Protein AF-A0A6S7HZU0-F1 (afdb_monomer_lite)

pLDDT: mean 78.13, std 19.45, range [35.44, 96.5]

Organism: Paramuricea clavata (NCBI:txid317549)

Radius of gyration: 16.87 Å; chains: 1; bounding box: 48×31×44 Å

Structure (mmCIF, N/CA/C/O backbone):
data_AF-A0A6S7HZU0-F1
#
_entry.id   AF-A0A6S7HZU0-F1
#
loop_
_atom_site.group_PDB
_atom_site.id
_atom_site.type_symbol
_atom_site.label_atom_id
_atom_site.label_alt_id
_atom_site.label_comp_id
_atom_site.label_asym_id
_atom_site.label_entity_id
_atom_site.label_seq_id
_atom_site.pdbx_PDB_ins_code
_atom_site.Cartn_x
_atom_site.Cartn_y
_atom_site.Cartn_z
_atom_site.occupancy
_atom_site.B_iso_or_equiv
_atom_site.auth_seq_id
_atom_site.auth_comp_id
_atom_site.auth_asym_id
_atom_site.auth_atom_id
_atom_site.pdbx_PDB_model_num
ATOM 1 N N . MET A 1 1 ? -4.035 -9.750 -23.714 1.00 60.56 1 MET A N 1
ATOM 2 C CA . MET A 1 1 ? -3.265 -8.797 -22.881 1.00 60.56 1 MET A CA 1
ATOM 3 C C . MET A 1 1 ? -4.218 -8.240 -21.839 1.00 60.56 1 MET A C 1
ATOM 5 O O . MET A 1 1 ? -5.325 -7.868 -22.219 1.00 60.56 1 MET A O 1
ATOM 9 N N . LEU A 1 2 ? -3.853 -8.262 -20.558 1.00 75.06 2 LEU A N 1
ATOM 10 C CA . LEU A 1 2 ? -4.747 -7.817 -19.487 1.00 75.06 2 LEU A CA 1
ATOM 11 C C . LEU A 1 2 ? -4.994 -6.307 -19.611 1.00 75.06 2 LEU A C 1
ATOM 13 O O . LEU A 1 2 ? -4.070 -5.540 -19.875 1.00 75.06 2 LEU A O 1
ATOM 17 N N . THR A 1 3 ? -6.252 -5.892 -19.482 1.00 87.38 3 THR A N 1
ATOM 18 C CA . THR A 1 3 ? -6.651 -4.481 -19.534 1.00 87.38 3 THR A CA 1
ATOM 19 C C . THR A 1 3 ? -7.395 -4.166 -18.251 1.00 87.38 3 THR A C 1
ATOM 21 O O . THR A 1 3 ? -8.508 -4.640 -18.055 1.00 87.38 3 THR A O 1
ATOM 24 N N . PHE A 1 4 ? -6.756 -3.399 -17.376 1.00 90.31 4 PHE A N 1
ATOM 25 C CA . PHE A 1 4 ? -7.316 -2.953 -16.106 1.00 90.31 4 PHE A CA 1
ATOM 26 C C . PHE A 1 4 ? -6.772 -1.557 -15.771 1.00 90.31 4 PHE A C 1
ATOM 28 O O . PHE A 1 4 ? -5.689 -1.196 -16.258 1.00 90.31 4 PHE A O 1
ATOM 35 N N . PRO A 1 5 ? -7.525 -0.749 -15.006 1.00 92.19 5 PRO A N 1
ATOM 36 C CA . PRO A 1 5 ? -7.076 0.568 -14.580 1.00 92.19 5 PRO A CA 1
ATOM 37 C C . PRO A 1 5 ? -5.916 0.462 -13.585 1.00 92.19 5 PRO A C 1
ATOM 39 O O . PRO A 1 5 ? -5.814 -0.493 -12.823 1.00 92.19 5 PRO A O 1
ATOM 42 N N . GLY A 1 6 ? -5.056 1.473 -13.588 1.00 92.56 6 GLY A N 1
ATOM 43 C CA . GLY A 1 6 ? -3.974 1.624 -12.623 1.00 92.56 6 GLY A CA 1
ATOM 44 C C . GLY A 1 6 ? -3.854 3.078 -12.187 1.00 92.56 6 GLY A C 1
ATOM 45 O O . GLY A 1 6 ? -4.553 3.962 -12.692 1.00 92.56 6 GLY A O 1
ATOM 46 N N . ILE A 1 7 ? -2.956 3.334 -11.251 1.00 93.25 7 ILE A N 1
ATOM 47 C CA . ILE A 1 7 ? -2.641 4.671 -10.765 1.00 93.25 7 ILE A CA 1
ATOM 48 C C . ILE A 1 7 ? -1.631 5.297 -11.728 1.00 93.25 7 ILE A C 1
ATOM 50 O O . ILE A 1 7 ? -0.672 4.660 -12.145 1.00 93.25 7 ILE A O 1
ATOM 54 N N . HIS A 1 8 ? -1.847 6.557 -12.097 1.00 94.44 8 HIS A N 1
ATOM 55 C CA . HIS A 1 8 ? -0.894 7.296 -12.920 1.00 94.44 8 HIS A CA 1
ATOM 56 C C . HIS A 1 8 ? 0.289 7.790 -12.070 1.00 94.44 8 HIS A C 1
ATOM 58 O O . HIS A 1 8 ? 0.098 8.235 -10.937 1.00 94.44 8 HIS A O 1
ATOM 64 N N . GLU A 1 9 ? 1.495 7.829 -12.635 1.00 93.38 9 GLU A N 1
ATOM 65 C CA . GLU A 1 9 ? 2.734 8.274 -11.968 1.00 93.38 9 GLU A CA 1
ATOM 66 C C . GLU A 1 9 ? 2.616 9.652 -11.281 1.00 93.38 9 GLU A C 1
ATOM 68 O O . GLU A 1 9 ? 3.067 9.850 -10.147 1.00 93.38 9 GLU A O 1
ATOM 73 N N . ASN A 1 10 ? 1.921 10.595 -11.924 1.00 95.56 10 ASN A N 1
ATOM 74 C CA . ASN A 1 10 ? 1.621 11.918 -11.363 1.00 95.56 10 ASN A CA 1
ATOM 75 C C . ASN A 1 10 ? 0.768 11.840 -10.087 1.00 95.56 10 ASN A C 1
ATOM 77 O O . ASN A 1 10 ? 1.015 12.579 -9.132 1.00 95.56 10 ASN A O 1
ATOM 81 N N . ALA A 1 11 ? -0.215 10.936 -10.044 1.00 94.62 11 ALA A N 1
ATOM 82 C CA . ALA A 1 11 ? -1.060 10.739 -8.870 1.00 94.62 11 ALA A CA 1
ATOM 83 C C . ALA A 1 11 ? -0.264 10.099 -7.725 1.00 94.62 11 ALA A C 1
ATOM 85 O O . ALA A 1 11 ? -0.346 10.567 -6.588 1.00 94.62 11 ALA A O 1
ATOM 86 N N . SER A 1 12 ? 0.577 9.103 -8.026 1.00 93.31 12 SER A N 1
ATOM 87 C CA . SER A 1 12 ? 1.496 8.499 -7.053 1.00 93.31 12 SER A CA 1
ATOM 88 C C . SER A 1 12 ? 2.423 9.552 -6.437 1.00 93.31 12 SER A C 1
ATOM 90 O O . SER A 1 12 ? 2.509 9.675 -5.215 1.00 93.31 12 SER A O 1
ATOM 92 N N . THR A 1 13 ? 3.043 10.387 -7.273 1.00 94.56 13 THR A N 1
ATOM 93 C CA . THR A 1 13 ? 3.927 11.478 -6.833 1.00 94.56 13 THR A CA 1
ATOM 94 C C . THR A 1 13 ? 3.190 12.491 -5.954 1.00 94.56 13 THR A C 1
ATOM 96 O O . THR A 1 13 ? 3.701 12.927 -4.918 1.00 94.56 13 THR A O 1
ATOM 99 N N . TRP A 1 14 ? 1.961 12.853 -6.325 1.00 96.50 14 TRP A N 1
ATOM 100 C CA . TRP A 1 14 ? 1.142 13.767 -5.536 1.00 96.50 14 TRP A CA 1
ATOM 101 C C . TRP A 1 14 ? 0.774 13.182 -4.165 1.00 96.50 14 TRP A C 1
ATOM 103 O O . TRP A 1 14 ? 0.920 13.874 -3.155 1.00 96.50 14 TRP A O 1
ATOM 113 N N . LEU A 1 15 ? 0.360 11.911 -4.103 1.00 94.69 15 LEU A N 1
ATOM 114 C CA . LEU A 1 15 ? 0.008 11.224 -2.853 1.00 94.69 15 LEU A CA 1
ATOM 115 C C . LEU A 1 15 ? 1.189 11.185 -1.877 1.00 94.69 15 LEU A C 1
ATOM 117 O O . LEU A 1 15 ? 1.032 11.492 -0.692 1.00 94.69 15 LEU A O 1
ATOM 121 N N . ILE A 1 16 ? 2.384 10.885 -2.381 1.00 93.69 16 ILE A N 1
ATOM 122 C CA . ILE A 1 16 ? 3.619 10.891 -1.591 1.00 93.69 16 ILE A CA 1
ATOM 123 C C . ILE A 1 16 ? 3.866 12.282 -1.003 1.00 93.69 16 ILE A C 1
ATOM 125 O O . ILE A 1 16 ? 3.999 12.438 0.213 1.00 93.69 16 ILE A O 1
ATOM 129 N N . ASN A 1 17 ? 3.879 13.303 -1.858 1.00 93.94 17 ASN A N 1
ATOM 130 C CA . ASN A 1 17 ? 4.312 14.644 -1.474 1.00 93.94 17 ASN A CA 1
ATOM 131 C C . ASN A 1 17 ? 3.281 15.391 -0.618 1.00 93.94 17 ASN A C 1
ATOM 133 O O . ASN A 1 17 ? 3.652 16.171 0.259 1.00 93.94 17 ASN A O 1
ATOM 137 N N . LYS A 1 18 ? 1.982 15.185 -0.869 1.00 95.88 18 LYS A N 1
ATOM 138 C CA . LYS A 1 18 ? 0.894 15.958 -0.244 1.00 95.88 18 LYS A CA 1
ATOM 139 C C . LYS A 1 18 ? 0.152 15.217 0.860 1.00 95.88 18 LYS A C 1
ATOM 141 O O . LYS A 1 18 ? -0.517 15.872 1.660 1.00 95.88 18 LYS A O 1
ATOM 146 N N . ARG A 1 19 ? 0.210 13.883 0.894 1.00 93.12 19 ARG A N 1
ATOM 147 C CA . ARG A 1 19 ? -0.532 13.063 1.867 1.00 93.12 19 ARG A CA 1
ATOM 148 C C . ARG A 1 19 ? 0.361 12.180 2.734 1.00 93.12 19 ARG A C 1
ATOM 150 O O . ARG A 1 19 ? -0.115 11.731 3.769 1.00 93.12 19 ARG A O 1
ATOM 157 N N . LYS A 1 20 ? 1.641 11.988 2.378 1.00 91.81 20 LYS A N 1
ATOM 158 C CA . LYS A 1 20 ? 2.623 11.211 3.164 1.00 91.81 20 LYS A CA 1
ATOM 159 C C . LYS A 1 20 ? 2.103 9.817 3.551 1.00 91.81 20 LYS A C 1
ATOM 161 O O . LYS A 1 20 ? 2.262 9.370 4.687 1.00 91.81 20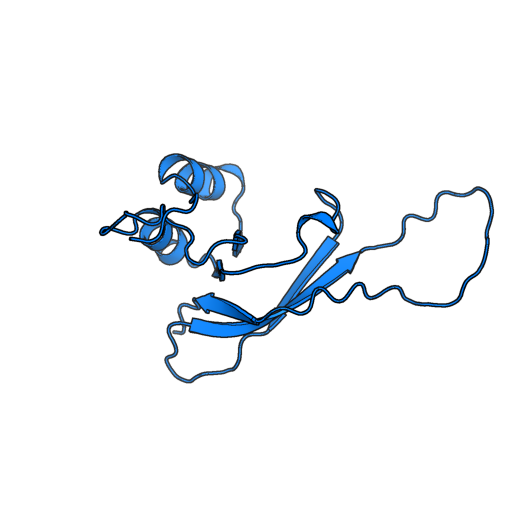 LYS A O 1
ATOM 166 N N . ILE A 1 21 ? 1.446 9.158 2.600 1.00 93.38 21 ILE A N 1
ATOM 167 C CA . ILE A 1 21 ? 0.837 7.840 2.789 1.00 93.38 21 ILE A CA 1
ATOM 168 C C . ILE A 1 21 ? 1.884 6.766 3.124 1.00 93.38 21 ILE A C 1
ATOM 170 O O . ILE A 1 21 ? 3.062 6.907 2.798 1.00 93.38 21 ILE A O 1
ATOM 174 N N . LYS A 1 22 ? 1.444 5.690 3.783 1.00 91.44 22 LYS A N 1
ATOM 175 C CA . LYS A 1 22 ? 2.292 4.546 4.169 1.00 91.44 22 LYS A CA 1
ATOM 176 C C . LYS A 1 22 ? 2.024 3.286 3.354 1.00 91.44 22 LYS A C 1
ATOM 178 O O . LYS A 1 22 ? 2.906 2.444 3.234 1.00 91.44 22 LYS A O 1
ATOM 183 N N . ALA A 1 23 ? 0.826 3.173 2.793 1.00 91.62 23 ALA A N 1
ATOM 184 C CA . ALA A 1 23 ? 0.422 2.068 1.943 1.00 91.62 23 ALA A CA 1
ATOM 185 C C . ALA A 1 23 ? -0.581 2.552 0.887 1.00 91.62 23 ALA A C 1
ATOM 187 O O . ALA A 1 23 ? -1.260 3.562 1.095 1.00 91.62 23 ALA A O 1
ATOM 188 N N . VAL A 1 24 ? -0.674 1.817 -0.218 1.00 92.19 24 VAL A N 1
ATOM 189 C CA . VAL A 1 24 ? -1.674 1.968 -1.282 1.00 92.19 24 VAL A CA 1
ATOM 190 C C . VAL A 1 24 ? -2.290 0.605 -1.553 1.00 92.19 24 VAL A C 1
ATOM 192 O O . VAL A 1 24 ? -1.561 -0.379 -1.639 1.00 92.19 24 VAL A O 1
ATOM 195 N N . GLY A 1 25 ? -3.613 0.554 -1.704 1.00 91.56 25 GLY A N 1
ATOM 196 C CA . GLY A 1 25 ? -4.332 -0.646 -2.122 1.00 91.56 25 GLY A CA 1
ATOM 197 C C . GLY A 1 25 ? -5.124 -0.423 -3.404 1.00 91.56 25 GLY A C 1
ATOM 198 O O . GLY A 1 25 ? -5.672 0.663 -3.592 1.00 91.56 25 GLY A O 1
ATOM 199 N N . ILE A 1 26 ? -5.182 -1.441 -4.261 1.00 91.81 26 ILE A N 1
ATOM 200 C CA . ILE A 1 26 ? -6.000 -1.469 -5.478 1.00 91.81 26 ILE A CA 1
ATOM 201 C C . ILE A 1 26 ? -6.674 -2.836 -5.638 1.00 91.81 26 ILE A C 1
ATOM 203 O O . ILE A 1 26 ? -6.137 -3.863 -5.224 1.00 91.81 26 ILE A O 1
ATOM 207 N N . ASP A 1 27 ? -7.854 -2.852 -6.246 1.00 90.56 27 ASP A N 1
ATOM 208 C CA . ASP A 1 27 ? -8.642 -4.052 -6.550 1.00 90.56 27 ASP A CA 1
ATOM 209 C C . ASP A 1 27 ? -8.201 -4.777 -7.829 1.00 90.56 27 ASP A C 1
ATOM 211 O O . ASP A 1 27 ? -8.769 -5.802 -8.204 1.00 90.56 27 ASP A O 1
ATOM 215 N N . THR A 1 28 ? -7.158 -4.280 -8.488 1.00 90.00 28 THR A N 1
ATOM 216 C CA . THR A 1 28 ? -6.607 -4.853 -9.712 1.00 90.00 28 THR A CA 1
ATOM 217 C C . THR A 1 28 ? -5.331 -5.664 -9.447 1.00 90.00 28 THR A C 1
ATOM 219 O O . THR A 1 28 ? -4.712 -5.536 -8.384 1.00 90.00 28 THR A O 1
ATOM 222 N N . PRO A 1 29 ? -4.888 -6.480 -10.425 1.00 87.88 29 PRO A N 1
ATOM 223 C CA . PRO A 1 29 ? -3.673 -7.285 -10.293 1.00 87.88 29 PRO A CA 1
ATOM 224 C C . PRO A 1 29 ? -2.371 -6.490 -10.264 1.00 87.88 29 PRO A C 1
ATOM 226 O O . PRO A 1 29 ? -1.319 -7.094 -10.090 1.00 87.88 29 PRO A O 1
ATOM 229 N N . SER A 1 30 ? -2.411 -5.182 -10.527 1.00 89.50 30 SER A N 1
ATOM 230 C CA . SER A 1 30 ? -1.228 -4.333 -10.475 1.00 89.50 30 SER A CA 1
ATOM 231 C C . SER A 1 30 ? -1.592 -2.878 -10.213 1.00 89.50 30 SER A C 1
ATOM 233 O O . SER A 1 30 ? -2.597 -2.386 -10.722 1.00 89.50 30 SER A O 1
ATOM 235 N N . LEU A 1 31 ? -0.742 -2.158 -9.476 1.00 90.25 31 LEU A N 1
ATOM 236 C CA . LEU A 1 31 ? -0.902 -0.709 -9.300 1.00 90.25 31 LEU A CA 1
ATOM 237 C C . LEU A 1 31 ? -0.734 0.081 -10.603 1.00 90.25 31 LEU A C 1
ATOM 239 O O . LEU A 1 31 ? -1.282 1.174 -10.728 1.00 90.25 31 LEU A O 1
ATOM 243 N N . ASP A 1 32 ? 0.036 -0.444 -11.552 1.00 91.69 32 ASP A N 1
ATOM 244 C CA . ASP A 1 32 ? 0.259 0.181 -12.851 1.00 91.69 32 ASP A CA 1
ATOM 245 C C . ASP A 1 32 ? -0.805 -0.242 -13.864 1.00 91.69 32 ASP A C 1
ATOM 247 O O . ASP A 1 32 ? -1.420 -1.299 -13.759 1.00 91.69 32 ASP A O 1
ATOM 251 N N . TYR A 1 33 ? -1.000 0.573 -14.902 1.00 89.69 33 TYR A N 1
ATOM 252 C CA . TYR A 1 33 ? -1.896 0.218 -16.000 1.00 89.69 33 TYR A CA 1
ATOM 253 C C . TYR A 1 33 ? -1.498 -1.127 -16.629 1.00 89.69 33 TYR A C 1
ATOM 255 O O . TYR A 1 33 ? -0.326 -1.343 -16.929 1.00 89.69 33 TYR A O 1
ATOM 263 N N . GLY A 1 34 ? -2.471 -2.000 -16.914 1.00 84.38 34 GLY A N 1
ATOM 264 C CA . GLY A 1 34 ? -2.208 -3.399 -17.290 1.00 84.38 34 GLY A CA 1
ATOM 265 C C . GLY A 1 34 ? -1.359 -3.643 -18.547 1.00 84.38 34 GLY A C 1
ATOM 266 O O . GLY A 1 34 ? -0.863 -4.751 -18.741 1.00 84.38 34 GLY A O 1
ATOM 267 N N . LYS A 1 35 ? -1.149 -2.630 -19.401 1.00 86.25 35 LYS A N 1
ATOM 268 C CA . LYS A 1 35 ? -0.234 -2.717 -20.561 1.00 86.25 35 LYS A CA 1
ATOM 269 C C . LYS A 1 35 ? 1.129 -2.057 -20.327 1.00 86.25 35 LYS A C 1
ATOM 271 O O . LYS A 1 35 ? 1.954 -2.043 -21.241 1.00 86.25 35 LYS A O 1
ATOM 276 N N . SER A 1 36 ? 1.354 -1.479 -19.149 1.00 85.38 36 SER A N 1
ATOM 277 C CA . SER A 1 36 ? 2.628 -0.873 -18.771 1.00 85.38 36 SER A CA 1
ATOM 278 C C . SER A 1 36 ? 3.717 -1.940 -18.721 1.00 85.38 36 SER A C 1
ATOM 280 O O . SER A 1 36 ? 3.509 -3.031 -18.198 1.00 85.38 36 SER A O 1
ATOM 282 N N . LYS A 1 37 ? 4.883 -1.620 -19.287 1.00 86.12 37 LYS A N 1
ATOM 283 C CA . LYS A 1 37 ? 6.088 -2.465 -19.229 1.00 86.12 37 LYS A CA 1
ATOM 284 C C . LYS A 1 37 ? 7.159 -1.891 -18.304 1.00 86.12 37 LYS A C 1
ATOM 286 O O . LYS A 1 37 ? 8.146 -2.559 -18.023 1.00 86.12 37 LYS A O 1
ATOM 291 N N . THR A 1 38 ? 6.990 -0.638 -17.892 1.00 87.25 38 THR A N 1
ATOM 292 C CA . THR A 1 38 ? 7.978 0.133 -17.133 1.00 87.25 38 THR A CA 1
ATOM 293 C C . THR A 1 38 ? 7.600 0.278 -15.663 1.00 87.25 38 THR A C 1
ATOM 295 O O . THR A 1 38 ? 8.463 0.616 -14.864 1.00 87.25 38 THR A O 1
ATOM 298 N N . TYR A 1 39 ? 6.349 -0.007 -15.291 1.00 89.69 39 TYR A N 1
ATOM 299 C CA . TYR A 1 39 ? 5.852 0.017 -13.909 1.00 89.69 39 TYR A CA 1
ATOM 300 C C . TYR A 1 39 ? 6.247 1.278 -13.101 1.00 89.69 39 TYR A C 1
ATOM 302 O O . TYR A 1 39 ? 6.804 1.161 -12.002 1.00 89.69 39 TYR A O 1
ATOM 310 N N . PRO A 1 40 ? 6.044 2.498 -13.643 1.00 92.12 40 PRO A N 1
ATOM 311 C CA . PRO A 1 40 ? 6.489 3.732 -12.997 1.00 92.12 40 PRO A CA 1
ATOM 312 C C . PRO A 1 40 ? 5.876 3.927 -11.605 1.00 92.12 40 PRO A C 1
ATOM 314 O O . PRO A 1 40 ? 6.560 4.413 -10.701 1.00 92.12 40 PRO A O 1
ATOM 317 N N . THR A 1 41 ? 4.626 3.511 -11.386 1.00 92.56 41 THR A N 1
ATOM 318 C CA . THR A 1 41 ? 3.983 3.652 -10.077 1.00 92.56 41 THR A CA 1
ATOM 319 C C . THR A 1 41 ? 4.638 2.769 -9.019 1.00 92.56 41 THR A C 1
ATOM 321 O O . THR A 1 41 ? 4.888 3.261 -7.914 1.00 92.56 41 THR A O 1
ATOM 324 N N . HIS A 1 42 ? 4.988 1.519 -9.340 1.00 91.12 42 HIS A N 1
ATOM 325 C CA . HIS A 1 42 ? 5.748 0.665 -8.416 1.00 91.12 42 HIS A CA 1
ATOM 326 C C . HIS A 1 42 ? 7.086 1.299 -8.040 1.00 91.12 42 HIS A C 1
ATOM 328 O O . HIS A 1 42 ? 7.412 1.398 -6.857 1.00 91.12 42 HIS A O 1
ATOM 334 N N . GLN A 1 43 ? 7.843 1.776 -9.034 1.00 91.94 43 GLN A N 1
ATOM 335 C CA . GLN A 1 43 ? 9.154 2.386 -8.798 1.00 91.94 43 GLN A CA 1
ATOM 336 C C . GLN A 1 43 ? 9.055 3.598 -7.864 1.00 91.94 43 GLN A C 1
ATOM 338 O O . GLN A 1 43 ? 9.809 3.704 -6.897 1.00 91.94 43 GLN A O 1
ATOM 343 N N . ILE A 1 44 ? 8.089 4.486 -8.113 1.00 92.94 44 ILE A N 1
ATOM 344 C CA . ILE A 1 44 ? 7.878 5.704 -7.324 1.00 92.94 44 ILE A CA 1
ATOM 345 C C . ILE A 1 44 ? 7.482 5.378 -5.875 1.00 92.94 44 ILE A C 1
ATOM 347 O O . ILE A 1 44 ? 8.010 5.988 -4.941 1.00 92.94 44 ILE A O 1
ATOM 351 N N . LEU A 1 45 ? 6.565 4.428 -5.670 1.00 91.38 45 LEU A N 1
ATOM 352 C CA . LEU A 1 45 ? 6.077 4.067 -4.335 1.00 91.38 45 LEU A CA 1
ATOM 353 C C . LEU A 1 45 ? 7.136 3.307 -3.525 1.00 91.38 45 LEU A C 1
ATOM 355 O O . LEU A 1 45 ? 7.392 3.652 -2.367 1.00 91.38 45 LEU A O 1
ATOM 359 N N . PHE A 1 46 ? 7.810 2.327 -4.129 1.00 90.75 46 PHE A N 1
ATOM 360 C CA . PHE A 1 46 ? 8.816 1.520 -3.436 1.00 90.75 46 PHE A CA 1
ATOM 361 C C . PHE A 1 46 ? 10.096 2.291 -3.135 1.00 90.75 46 PHE A C 1
ATOM 363 O O . PHE A 1 46 ? 10.656 2.111 -2.058 1.00 90.75 46 PHE A O 1
ATOM 370 N N . ALA A 1 47 ? 10.494 3.244 -3.984 1.00 90.62 47 ALA A N 1
ATOM 371 C CA . ALA A 1 47 ? 11.596 4.159 -3.674 1.00 90.62 47 ALA A CA 1
ATOM 372 C C . ALA A 1 47 ? 11.353 4.993 -2.398 1.00 90.62 47 ALA A C 1
ATOM 374 O O . ALA A 1 47 ? 12.283 5.581 -1.844 1.00 90.62 47 ALA A O 1
ATOM 375 N N . LYS A 1 48 ? 10.102 5.073 -1.925 1.00 91.38 48 LYS A N 1
ATOM 376 C CA . LYS A 1 48 ? 9.708 5.760 -0.689 1.00 91.38 48 LYS A CA 1
ATOM 377 C C . LYS A 1 48 ? 9.272 4.810 0.427 1.00 91.38 48 LYS A C 1
ATOM 379 O O . LYS A 1 48 ? 8.727 5.287 1.422 1.00 91.38 48 LYS A O 1
ATOM 384 N N . ASN A 1 49 ? 9.541 3.508 0.298 1.00 89.62 49 ASN A N 1
ATOM 385 C CA . ASN A 1 49 ? 9.136 2.473 1.254 1.00 89.62 49 ASN A CA 1
ATOM 386 C C . ASN A 1 49 ? 7.625 2.492 1.549 1.00 89.62 49 ASN A C 1
ATOM 388 O O . ASN A 1 49 ? 7.202 2.352 2.698 1.00 89.62 49 ASN A O 1
ATOM 392 N N . ILE A 1 50 ? 6.808 2.718 0.517 1.00 91.62 50 ILE A N 1
ATOM 393 C CA . ILE A 1 50 ? 5.348 2.650 0.615 1.00 91.62 50 ILE A CA 1
ATOM 394 C C . ILE A 1 50 ? 4.898 1.253 0.211 1.00 91.62 50 ILE A C 1
ATOM 396 O O . ILE A 1 50 ? 5.273 0.763 -0.851 1.00 91.62 50 ILE A O 1
ATOM 400 N N . TYR A 1 51 ? 4.073 0.629 1.047 1.00 90.19 51 TYR A N 1
ATOM 401 C CA . TYR A 1 51 ? 3.562 -0.713 0.785 1.00 90.19 51 TYR A CA 1
ATOM 402 C C . TYR A 1 51 ? 2.485 -0.706 -0.303 1.00 90.19 51 TYR A C 1
ATOM 404 O O . TYR A 1 51 ? 1.629 0.179 -0.334 1.00 90.19 51 TYR A O 1
ATOM 412 N N . ALA A 1 52 ? 2.507 -1.719 -1.162 1.00 91.00 52 ALA A N 1
ATOM 413 C CA . ALA A 1 52 ? 1.497 -1.953 -2.188 1.00 91.00 52 ALA A CA 1
ATOM 414 C C . ALA A 1 52 ? 0.635 -3.156 -1.803 1.00 91.00 52 ALA A C 1
ATOM 416 O O . ALA A 1 52 ? 1.182 -4.187 -1.419 1.00 91.00 52 ALA A O 1
ATOM 417 N N . LEU A 1 53 ? -0.687 -3.021 -1.908 1.00 90.94 53 LEU A N 1
ATOM 418 C CA . LEU A 1 53 ? -1.664 -4.093 -1.737 1.00 90.94 53 LEU A CA 1
ATOM 419 C C . LEU A 1 53 ? -2.436 -4.258 -3.049 1.00 90.94 53 LEU A C 1
ATOM 421 O O . LEU A 1 53 ? -3.167 -3.361 -3.462 1.00 90.94 53 LEU A O 1
ATOM 425 N N . GLU A 1 54 ? -2.267 -5.397 -3.704 1.00 91.25 54 GLU A N 1
ATOM 426 C CA . GLU A 1 54 ? -2.907 -5.700 -4.990 1.00 91.25 54 GLU A CA 1
ATOM 427 C C . GLU A 1 54 ? -4.020 -6.731 -4.816 1.00 91.25 54 GLU A C 1
ATOM 429 O O . GLU A 1 54 ? -3.960 -7.553 -3.903 1.00 91.25 54 GLU A O 1
ATOM 434 N N . ASN A 1 55 ? -5.005 -6.733 -5.716 1.00 90.06 55 ASN A N 1
ATOM 435 C CA . ASN A 1 55 ? -6.183 -7.603 -5.648 1.00 90.06 55 ASN A CA 1
ATOM 436 C C . ASN A 1 55 ? -6.968 -7.455 -4.332 1.00 90.06 55 ASN A C 1
ATOM 438 O O . ASN A 1 55 ? -7.344 -8.444 -3.707 1.00 90.06 55 ASN A O 1
ATOM 442 N N . VAL A 1 56 ? -7.205 -6.225 -3.875 1.00 89.62 56 VAL A N 1
ATOM 443 C CA . VAL A 1 56 ? -8.054 -5.967 -2.702 1.00 89.62 56 VAL A CA 1
ATOM 444 C C . VAL A 1 56 ? -9.532 -6.063 -3.094 1.00 89.62 56 VAL A C 1
ATOM 446 O O . VAL A 1 56 ? -9.976 -5.369 -3.996 1.00 89.62 56 VAL A O 1
ATOM 449 N N . ALA A 1 57 ? -10.325 -6.883 -2.407 1.00 87.19 57 ALA A N 1
ATOM 450 C CA . ALA A 1 57 ? -11.762 -7.012 -2.679 1.00 87.19 57 ALA A CA 1
ATOM 451 C C . ALA A 1 57 ? -12.619 -6.297 -1.636 1.00 87.19 57 ALA A C 1
ATOM 453 O O . ALA A 1 57 ? -12.129 -5.890 -0.584 1.00 87.19 57 ALA A O 1
ATOM 454 N N . ASN A 1 58 ? -13.920 -6.207 -1.925 1.00 87.50 58 ASN A N 1
ATOM 455 C CA . ASN A 1 58 ? -14.958 -5.682 -1.035 1.00 87.50 58 ASN A CA 1
ATOM 456 C C . ASN A 1 58 ? -14.721 -4.227 -0.591 1.00 87.50 58 ASN A C 1
ATOM 458 O O . ASN A 1 58 ? -15.155 -3.822 0.488 1.00 87.50 58 ASN A O 1
ATOM 462 N N . LEU A 1 59 ? -14.014 -3.436 -1.408 1.00 86.31 59 LEU A N 1
ATOM 463 C CA . LEU A 1 59 ? -1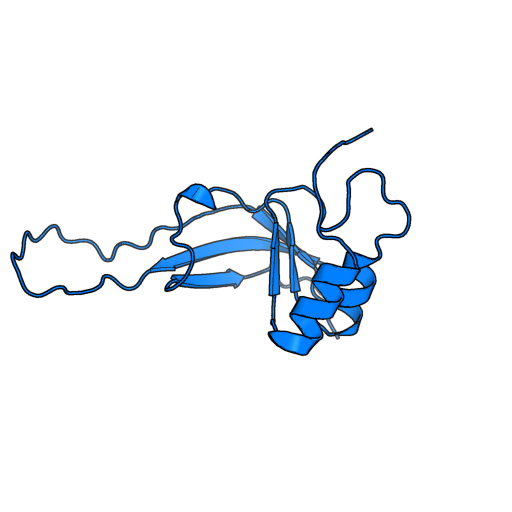3.773 -2.014 -1.142 1.00 86.31 59 LEU A CA 1
ATOM 464 C C . LEU A 1 59 ? -15.078 -1.201 -1.110 1.00 86.31 59 LEU A C 1
ATOM 466 O O . LEU A 1 59 ? -15.143 -0.181 -0.432 1.00 86.31 59 LEU A O 1
ATOM 470 N N . ASP A 1 60 ? -16.118 -1.676 -1.794 1.00 88.19 60 ASP A N 1
ATOM 471 C CA . ASP A 1 60 ? -17.476 -1.126 -1.812 1.00 88.19 60 ASP A CA 1
ATOM 472 C C . ASP A 1 60 ? -18.198 -1.224 -0.458 1.00 88.19 60 ASP A C 1
ATOM 474 O O . ASP A 1 60 ? -19.125 -0.460 -0.194 1.00 88.19 60 ASP A O 1
ATOM 478 N N . GLN A 1 61 ? -17.755 -2.123 0.425 1.00 85.62 61 GLN A N 1
ATOM 479 C CA . GLN A 1 61 ? -18.332 -2.306 1.760 1.00 85.62 61 GLN A CA 1
ATOM 480 C C . GLN A 1 61 ? -17.723 -1.365 2.809 1.00 85.62 61 GLN A C 1
ATOM 482 O O . GLN A 1 61 ? -18.182 -1.337 3.953 1.00 85.62 61 GLN A O 1
ATOM 487 N N . LEU A 1 62 ? -16.683 -0.603 2.448 1.00 84.75 62 LEU A N 1
ATOM 488 C CA . LEU A 1 62 ? -16.017 0.331 3.350 1.00 84.75 62 LEU A CA 1
ATOM 489 C C . LEU A 1 62 ? -16.461 1.778 3.093 1.00 84.75 62 LEU A C 1
ATOM 491 O O . LEU A 1 62 ? -16.569 2.208 1.945 1.00 84.75 62 LEU A O 1
ATOM 495 N N . PRO A 1 63 ? -16.659 2.582 4.153 1.00 87.38 63 PRO A N 1
ATOM 496 C CA . PRO A 1 63 ? -16.813 4.021 4.009 1.00 87.38 63 PRO A CA 1
ATOM 497 C C . PRO A 1 63 ? -15.503 4.639 3.508 1.00 87.38 63 PRO A C 1
ATOM 499 O O . PRO A 1 63 ? -14.427 4.078 3.694 1.00 87.38 63 PRO A O 1
ATOM 502 N N . ALA A 1 64 ? -15.561 5.843 2.936 1.00 88.50 64 ALA A N 1
ATOM 503 C CA . ALA A 1 64 ? -14.369 6.514 2.407 1.00 88.50 64 ALA A CA 1
ATOM 504 C C . ALA A 1 64 ? -13.267 6.751 3.466 1.00 88.50 64 ALA A C 1
ATOM 506 O O . ALA A 1 64 ? -12.083 6.779 3.132 1.00 88.50 64 ALA A O 1
ATOM 507 N N . THR A 1 65 ? -13.637 6.930 4.739 1.00 89.19 65 THR A N 1
ATOM 508 C CA . THR A 1 65 ? -12.715 7.140 5.868 1.00 89.19 65 THR A CA 1
ATOM 509 C C . THR A 1 65 ? -13.282 6.543 7.164 1.00 89.19 65 THR A C 1
ATOM 511 O O . THR A 1 65 ? -14.453 6.178 7.228 1.00 89.19 65 THR A O 1
ATOM 514 N N . GLY A 1 66 ? -12.458 6.454 8.218 1.00 86.94 66 GLY A N 1
ATOM 515 C CA . GLY A 1 66 ? -12.915 6.064 9.564 1.00 86.94 66 GLY A CA 1
ATOM 516 C C . GLY A 1 66 ? -12.763 4.579 9.914 1.00 86.94 66 GLY A C 1
ATOM 517 O O . GLY A 1 66 ? -13.358 4.116 10.887 1.00 86.94 66 GLY A O 1
ATOM 518 N N . TYR A 1 67 ? -11.955 3.845 9.152 1.00 88.31 67 TYR A N 1
ATOM 519 C CA . TYR A 1 67 ? -11.631 2.440 9.391 1.00 88.31 67 TYR A CA 1
ATOM 520 C C . TYR A 1 67 ? -10.126 2.240 9.601 1.00 88.31 67 TYR A C 1
ATOM 522 O O . TYR A 1 67 ? -9.305 3.077 9.222 1.00 88.31 67 TYR A O 1
ATOM 530 N N . ILE A 1 68 ? -9.769 1.122 10.223 1.00 89.56 68 ILE A N 1
ATOM 531 C CA . ILE A 1 68 ? -8.393 0.677 10.437 1.00 89.56 68 ILE A CA 1
ATOM 532 C C . ILE A 1 68 ? -8.156 -0.543 9.557 1.00 89.56 68 ILE A C 1
ATOM 534 O O . ILE A 1 68 ? -8.976 -1.456 9.543 1.00 89.56 68 ILE A O 1
ATOM 538 N N . VAL A 1 69 ? -7.031 -0.565 8.842 1.00 89.69 69 VAL A N 1
ATOM 539 C CA . VAL A 1 69 ? -6.622 -1.695 8.000 1.00 89.69 69 VAL A CA 1
ATOM 540 C C . VAL A 1 69 ? -5.487 -2.453 8.672 1.00 89.69 69 VAL A C 1
ATOM 542 O O . VAL A 1 69 ? -4.473 -1.871 9.053 1.00 89.69 69 VAL A O 1
ATOM 545 N N . TYR A 1 70 ? -5.644 -3.767 8.754 1.00 90.50 70 TYR A N 1
ATOM 546 C CA . TYR A 1 70 ? -4.625 -4.719 9.159 1.00 90.50 70 TYR A CA 1
ATOM 547 C C . TYR A 1 70 ? -4.199 -5.504 7.924 1.00 90.50 70 TYR A C 1
ATOM 549 O O . TYR A 1 70 ? -5.004 -6.220 7.335 1.00 90.50 70 TYR A O 1
ATOM 557 N N . ALA A 1 71 ? -2.937 -5.371 7.530 1.00 88.94 71 ALA A N 1
ATOM 558 C CA . ALA A 1 71 ? -2.329 -6.158 6.465 1.00 88.94 71 ALA A CA 1
ATOM 559 C C . ALA A 1 71 ? -1.131 -6.897 7.067 1.00 88.94 71 ALA A C 1
ATOM 561 O O . ALA A 1 71 ? -0.091 -6.298 7.326 1.00 88.94 71 ALA A O 1
ATOM 562 N N . LEU A 1 72 ? -1.314 -8.188 7.351 1.00 87.94 72 LEU A N 1
ATOM 563 C CA . LEU A 1 72 ? -0.323 -9.046 8.003 1.00 87.94 72 LEU A CA 1
ATOM 564 C C . LEU A 1 72 ? 0.293 -10.021 6.982 1.00 87.94 72 LEU A C 1
ATOM 566 O O . LEU A 1 72 ? -0.248 -11.116 6.790 1.00 87.94 72 LEU A O 1
ATOM 570 N N . PRO A 1 73 ? 1.362 -9.630 6.261 1.00 86.00 73 PRO A N 1
ATOM 571 C CA . PRO A 1 73 ? 2.009 -10.510 5.297 1.00 86.00 73 PRO A CA 1
ATOM 572 C C . PRO A 1 73 ? 2.694 -11.687 5.991 1.00 86.00 73 PRO A C 1
ATOM 574 O O . PRO A 1 73 ? 3.154 -11.585 7.131 1.00 86.00 73 PRO A O 1
ATOM 577 N N . MET A 1 74 ? 2.809 -12.806 5.275 1.00 85.31 74 MET A N 1
ATOM 578 C CA . MET A 1 74 ? 3.659 -13.910 5.713 1.00 85.31 74 MET A CA 1
ATOM 579 C C . MET A 1 74 ? 5.116 -13.441 5.835 1.00 85.31 74 MET A C 1
ATOM 581 O O . MET A 1 74 ? 5.629 -12.733 4.967 1.00 85.31 74 MET A O 1
ATOM 585 N N . LYS A 1 75 ? 5.800 -13.859 6.904 1.00 85.88 75 LYS A N 1
ATOM 586 C CA . LYS A 1 75 ? 7.216 -13.550 7.115 1.00 85.88 75 LYS A CA 1
ATOM 587 C C . LYS A 1 75 ? 8.082 -14.440 6.219 1.00 85.88 75 LYS A C 1
ATOM 589 O O . LYS A 1 75 ? 8.434 -15.549 6.606 1.00 85.88 75 LYS A O 1
ATOM 594 N N . ILE A 1 76 ? 8.398 -13.945 5.027 1.00 85.62 76 ILE A N 1
ATOM 595 C CA . ILE A 1 76 ? 9.287 -14.603 4.065 1.00 85.62 76 ILE A CA 1
ATOM 596 C C . ILE A 1 76 ? 10.663 -13.944 4.157 1.00 85.62 76 ILE A C 1
ATOM 598 O O . ILE A 1 76 ? 10.790 -12.730 3.993 1.00 85.62 76 ILE A O 1
ATOM 602 N N . GLU A 1 77 ? 11.698 -14.735 4.437 1.00 87.56 77 GLU A N 1
ATOM 603 C CA . GLU A 1 77 ? 13.075 -14.241 4.461 1.00 87.56 77 GLU A CA 1
ATOM 604 C C . GLU A 1 77 ? 13.468 -13.713 3.076 1.00 87.56 77 GLU A C 1
ATOM 606 O O . GLU A 1 77 ? 13.312 -14.412 2.075 1.00 87.56 77 GLU A O 1
ATOM 611 N N . ARG A 1 78 ? 13.951 -12.461 3.019 1.00 85.19 78 ARG A N 1
ATOM 612 C CA . ARG A 1 78 ? 14.347 -11.768 1.776 1.00 85.19 78 ARG A CA 1
ATOM 613 C C . ARG A 1 78 ? 13.245 -11.728 0.705 1.00 85.19 78 ARG A C 1
ATOM 615 O O . ARG A 1 78 ? 13.535 -11.605 -0.485 1.00 85.19 78 ARG A O 1
ATOM 622 N N . GLY A 1 79 ? 11.981 -11.836 1.116 1.00 80.19 79 GLY A N 1
ATOM 623 C CA . GLY A 1 79 ? 10.842 -11.732 0.214 1.00 80.19 79 GLY A CA 1
ATOM 624 C C . GLY A 1 79 ? 10.647 -10.295 -0.264 1.00 80.19 79 GLY A C 1
ATOM 625 O O . GLY A 1 79 ? 10.636 -9.371 0.542 1.00 80.19 79 GLY A O 1
ATOM 626 N N . SER A 1 80 ? 10.449 -10.109 -1.569 1.00 81.25 80 SER A N 1
ATOM 627 C CA . SER A 1 80 ? 10.002 -8.829 -2.143 1.00 81.25 80 SER A CA 1
ATOM 628 C C . SER A 1 80 ? 8.500 -8.603 -1.968 1.00 81.25 80 SER A C 1
ATOM 630 O O . SER A 1 80 ? 8.005 -7.487 -2.119 1.00 81.25 80 SER A O 1
ATOM 632 N N . GLY A 1 81 ? 7.765 -9.666 -1.651 1.00 84.38 81 GLY A N 1
ATOM 633 C CA . GLY A 1 81 ? 6.363 -9.617 -1.300 1.00 84.38 81 GLY A CA 1
ATOM 634 C C . GLY A 1 81 ? 5.842 -10.957 -0.808 1.00 84.38 81 GLY A C 1
ATOM 635 O O . GLY A 1 81 ? 6.508 -11.985 -0.930 1.00 84.38 81 GLY A O 1
ATOM 636 N N . ALA A 1 82 ? 4.650 -10.933 -0.226 1.00 85.62 82 ALA A N 1
ATOM 637 C CA . ALA A 1 82 ? 3.998 -12.116 0.305 1.00 85.62 82 ALA A CA 1
ATOM 638 C C . ALA A 1 82 ? 2.476 -12.018 0.161 1.00 85.62 82 ALA A C 1
ATOM 640 O O . ALA A 1 82 ? 1.921 -10.918 0.244 1.00 85.62 82 ALA A O 1
ATOM 641 N N . PRO A 1 83 ? 1.784 -13.159 0.024 1.00 86.25 83 PRO A N 1
ATOM 642 C CA . PRO A 1 83 ? 0.357 -13.231 0.284 1.00 86.25 83 PRO A CA 1
ATOM 643 C C . PRO A 1 83 ? 0.046 -12.677 1.682 1.0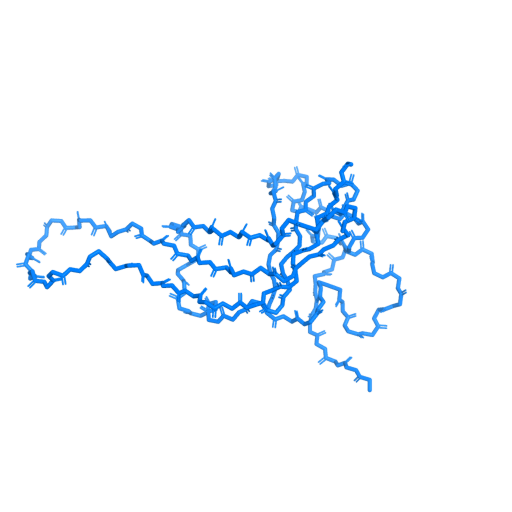0 86.25 83 PRO A C 1
ATOM 645 O O . PRO A 1 83 ? 0.680 -13.052 2.674 1.00 86.25 83 PRO A O 1
ATOM 648 N N . VAL A 1 84 ? -0.933 -11.785 1.762 1.00 85.25 84 VAL A N 1
ATOM 649 C CA . VAL A 1 84 ? -1.399 -11.164 2.998 1.00 85.25 84 VAL A CA 1
ATOM 650 C C . VAL A 1 84 ? -2.895 -11.358 3.136 1.00 85.25 84 VAL A C 1
ATOM 652 O O . VAL A 1 84 ? -3.641 -11.212 2.174 1.00 85.25 84 VAL A O 1
ATOM 655 N N . ARG A 1 85 ? -3.341 -11.650 4.357 1.00 88.62 85 ARG A N 1
ATOM 656 C CA . ARG A 1 85 ? -4.743 -11.489 4.725 1.00 88.62 85 ARG A CA 1
ATOM 657 C C . ARG A 1 85 ? -4.947 -10.051 5.178 1.00 88.62 85 ARG A C 1
ATOM 659 O O . ARG A 1 85 ? -4.422 -9.653 6.219 1.00 88.62 85 ARG A O 1
ATOM 666 N N . ILE A 1 86 ? -5.685 -9.288 4.382 1.00 88.12 86 ILE A N 1
ATOM 667 C CA . ILE A 1 86 ? -6.155 -7.965 4.790 1.00 88.12 86 ILE A CA 1
ATOM 668 C C . ILE A 1 86 ? -7.377 -8.162 5.696 1.00 88.12 86 ILE A C 1
ATOM 670 O O . ILE A 1 86 ? -8.075 -9.163 5.567 1.00 88.12 86 ILE A O 1
ATOM 674 N N . VAL A 1 87 ? -7.579 -7.272 6.666 1.00 89.00 87 VAL A N 1
ATOM 675 C CA . VAL A 1 87 ? -8.793 -7.139 7.482 1.00 89.00 87 VAL A CA 1
ATOM 676 C C . VAL A 1 87 ? -9.006 -5.652 7.734 1.00 89.00 87 VAL A C 1
ATOM 678 O O . VAL A 1 87 ? -8.047 -4.940 8.026 1.00 89.00 87 VAL A O 1
ATOM 681 N N . ALA A 1 88 ? -10.245 -5.176 7.661 1.00 88.94 88 ALA A N 1
ATOM 682 C CA . ALA A 1 88 ? -10.595 -3.820 8.063 1.00 88.94 88 ALA A CA 1
ATOM 683 C C . ALA A 1 88 ? -11.494 -3.852 9.306 1.00 88.94 88 ALA A C 1
ATOM 685 O O . ALA A 1 88 ? -12.304 -4.757 9.474 1.00 88.94 88 ALA A O 1
ATOM 686 N N . THR A 1 89 ? -11.358 -2.876 10.198 1.00 87.25 89 THR A N 1
ATOM 687 C CA . THR A 1 89 ? -12.285 -2.682 11.319 1.00 87.25 89 THR A CA 1
ATOM 688 C C . THR A 1 89 ? -12.787 -1.249 11.331 1.00 87.25 89 THR A C 1
ATOM 690 O O . THR A 1 89 ? -12.055 -0.313 11.016 1.00 87.25 89 THR A O 1
ATOM 693 N N . MET A 1 90 ? -14.057 -1.068 11.682 1.00 81.00 90 MET A N 1
ATOM 694 C CA . MET A 1 90 ? -14.694 0.245 11.753 1.00 81.00 90 MET A CA 1
ATOM 695 C C . MET A 1 90 ? -15.093 0.538 13.191 1.00 81.00 90 MET A C 1
ATOM 697 O O . MET A 1 90 ? -15.564 -0.349 13.905 1.00 81.00 90 MET A O 1
ATOM 701 N N . LYS A 1 91 ? -14.936 1.791 13.621 1.00 67.88 91 LYS A N 1
ATOM 702 C CA . LYS A 1 91 ? -15.495 2.228 14.900 1.00 67.88 91 LYS A CA 1
ATOM 703 C C . LYS A 1 91 ? -16.970 2.553 14.691 1.00 67.88 91 LYS A C 1
ATOM 705 O O . LYS A 1 91 ? -17.300 3.424 13.892 1.00 67.88 91 LYS A O 1
ATOM 710 N N . GLN A 1 92 ? -17.853 1.892 15.429 1.00 56.84 92 GLN A N 1
ATOM 711 C CA . GLN A 1 92 ? -19.267 2.253 15.430 1.00 56.84 92 GLN A CA 1
ATOM 712 C C . GLN A 1 92 ? -19.421 3.644 16.065 1.00 56.84 92 GLN A C 1
ATOM 714 O O . GLN A 1 92 ? -18.999 3.863 17.204 1.00 56.84 92 GLN A O 1
ATOM 719 N N . MET A 1 93 ? -19.964 4.610 15.319 1.00 49.34 93 MET A N 1
ATOM 720 C CA . MET A 1 93 ? -20.298 5.921 15.878 1.00 49.34 93 MET A CA 1
ATOM 721 C C . MET A 1 93 ? -21.540 5.774 16.761 1.00 49.34 93 MET A C 1
ATOM 723 O O . MET A 1 93 ? -22.609 5.403 16.281 1.00 49.34 93 MET A O 1
ATOM 727 N N . THR A 1 94 ? -21.411 6.062 18.055 1.00 42.81 94 THR A N 1
ATOM 728 C CA . THR A 1 94 ? -22.548 6.143 18.976 1.00 42.81 94 THR A CA 1
ATOM 729 C C . THR A 1 94 ? -23.241 7.491 18.788 1.00 42.81 94 THR A C 1
ATOM 731 O O . THR A 1 94 ? -22.955 8.446 19.508 1.00 42.81 94 THR A O 1
ATOM 734 N N . ASN A 1 95 ? -24.133 7.590 17.805 1.00 42.69 95 ASN A N 1
ATOM 735 C CA . ASN A 1 95 ? -25.073 8.707 17.735 1.00 42.69 95 ASN A CA 1
ATOM 736 C C . ASN A 1 95 ? -26.166 8.455 18.777 1.00 42.69 95 ASN A C 1
ATOM 738 O O . ASN A 1 95 ? -26.894 7.469 18.694 1.00 42.69 95 ASN A O 1
ATOM 742 N N . GLY A 1 96 ? -26.235 9.306 19.800 1.00 45.31 96 GLY A N 1
ATOM 743 C CA . GLY A 1 96 ? -27.180 9.175 20.902 1.00 45.31 96 GLY A CA 1
ATOM 744 C C . GLY A 1 96 ? -28.625 9.434 20.484 1.00 45.31 96 GLY A C 1
ATOM 745 O O . GLY A 1 96 ? -29.124 10.507 20.768 1.00 45.31 96 GLY A O 1
ATOM 746 N N . VAL A 1 97 ? -29.280 8.455 19.852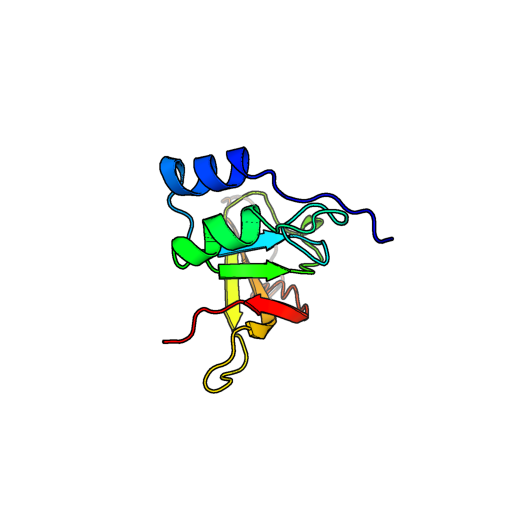 1.00 45.22 97 VAL A N 1
ATOM 747 C CA . VAL A 1 97 ? -30.736 8.219 19.851 1.00 45.22 97 VAL A CA 1
ATOM 748 C C . VAL A 1 97 ? -30.950 6.730 19.529 1.00 45.22 97 VAL A C 1
ATOM 750 O O . VAL A 1 97 ? -30.632 6.291 18.431 1.00 45.22 97 VAL A O 1
ATOM 753 N N . GLY A 1 98 ? -31.501 5.957 20.472 1.00 37.28 98 GLY A N 1
ATOM 754 C CA . GLY A 1 98 ? -32.071 4.626 20.204 1.00 37.28 98 GLY A CA 1
ATOM 755 C C . GLY A 1 98 ? -31.079 3.459 20.165 1.00 37.28 98 GLY A C 1
ATOM 756 O O . GLY A 1 98 ? -30.584 3.057 19.117 1.00 37.28 98 GLY A O 1
ATOM 757 N N . ILE A 1 99 ? -30.852 2.856 21.330 1.00 46.03 99 ILE A N 1
ATOM 758 C CA . ILE A 1 99 ? -30.094 1.618 21.512 1.00 46.03 99 ILE A CA 1
ATOM 759 C C . ILE A 1 99 ? -31.003 0.447 21.107 1.00 46.03 99 ILE A C 1
ATOM 761 O O . ILE A 1 99 ? -31.807 -0.012 21.912 1.00 46.03 99 ILE A O 1
ATOM 765 N N . HIS A 1 100 ? -30.879 -0.057 19.879 1.00 35.44 100 HIS A N 1
ATOM 766 C CA . HIS A 1 100 ? -31.238 -1.448 19.599 1.00 35.44 100 HIS A CA 1
ATOM 767 C C . HIS A 1 100 ? -29.962 -2.281 19.653 1.00 35.44 100 HIS A C 1
ATOM 769 O O . HIS A 1 100 ? -29.141 -2.301 18.739 1.00 35.44 100 HIS A O 1
ATOM 775 N N . CYS A 1 101 ? -29.787 -2.917 20.808 1.00 40.62 101 CYS A N 1
ATOM 776 C CA . CYS A 1 101 ? -28.777 -3.922 21.064 1.00 40.62 101 CYS A CA 1
ATOM 777 C C . CYS A 1 101 ? -28.988 -5.110 20.116 1.00 40.62 101 CYS A C 1
ATOM 779 O O . CYS A 1 101 ? -29.967 -5.841 20.242 1.00 40.62 101 CYS A O 1
ATOM 781 N N . ALA A 1 102 ? -28.045 -5.327 19.207 1.00 37.88 102 ALA A N 1
ATOM 782 C CA . ALA A 1 102 ? -27.673 -6.669 18.799 1.00 37.88 102 ALA A CA 1
ATOM 783 C C . ALA A 1 102 ? -26.163 -6.781 19.014 1.00 37.88 102 ALA A C 1
ATOM 785 O O . ALA A 1 102 ? -25.352 -6.282 18.241 1.00 37.88 102 ALA A O 1
ATOM 786 N N . THR A 1 103 ? -25.818 -7.354 20.161 1.00 42.06 103 THR A N 1
ATOM 787 C CA . THR A 1 103 ? -24.559 -8.036 20.468 1.00 42.06 103 THR A CA 1
ATOM 788 C C . THR A 1 103 ? -23.738 -8.427 19.237 1.00 42.06 103 THR A C 1
ATOM 790 O O . THR A 1 103 ? -24.113 -9.331 18.492 1.00 42.06 103 THR A O 1
ATOM 793 N N . GLY A 1 104 ? -22.577 -7.799 19.078 1.00 35.62 104 GLY A N 1
ATOM 794 C CA . GLY A 1 104 ? -21.552 -8.234 18.142 1.00 35.62 104 GLY A CA 1
ATOM 795 C C . GLY A 1 104 ? -20.577 -7.105 17.868 1.00 35.62 104 GLY A C 1
ATOM 796 O O . GLY A 1 104 ? -20.895 -6.181 17.131 1.00 35.62 104 GLY A O 1
ATOM 797 N N . SER A 1 105 ? -19.382 -7.171 18.453 1.00 38.84 105 SER A N 1
ATOM 798 C CA . SER A 1 105 ? -18.224 -6.416 17.978 1.00 38.84 105 SER A CA 1
ATOM 799 C C . SER A 1 105 ? -18.063 -6.705 16.484 1.00 38.84 105 SER A C 1
ATOM 801 O O . SER A 1 105 ? -17.547 -7.758 16.114 1.00 38.84 105 SER A O 1
ATOM 803 N N . GLY A 1 106 ? -18.597 -5.832 15.631 1.00 41.75 106 GLY A N 1
ATOM 804 C CA . GLY A 1 106 ? -18.684 -6.041 14.190 1.00 41.75 106 GLY A CA 1
ATOM 805 C C . GLY A 1 106 ? -17.315 -5.915 13.540 1.00 41.75 106 GLY A C 1
ATOM 806 O O . GLY A 1 106 ? -16.999 -4.904 12.921 1.00 41.75 106 GLY A O 1
ATOM 807 N N . ILE A 1 107 ? -16.479 -6.937 13.704 1.00 46.06 107 ILE A N 1
ATOM 808 C CA . ILE A 1 107 ? -15.290 -7.151 12.890 1.00 46.06 107 ILE A CA 1
ATOM 809 C C . ILE A 1 107 ? -15.811 -7.493 11.494 1.00 46.06 107 ILE A C 1
ATOM 811 O O . ILE A 1 107 ? -16.100 -8.650 11.195 1.00 46.06 107 ILE A O 1
ATOM 815 N N . PHE A 1 108 ? -15.977 -6.486 10.639 1.00 48.75 108 PHE A N 1
ATOM 816 C CA . PHE A 1 108 ? -16.225 -6.716 9.220 1.00 48.75 108 PHE A CA 1
ATOM 817 C C . PHE A 1 108 ? -14.903 -7.132 8.568 1.00 48.75 108 PHE A C 1
ATOM 819 O O . PHE A 1 108 ? -14.151 -6.325 8.029 1.00 48.75 108 PHE A O 1
ATOM 826 N N . ALA A 1 109 ? -14.567 -8.415 8.695 1.00 44.47 109 ALA A N 1
ATOM 827 C CA . ALA A 1 109 ? -13.344 -8.964 8.139 1.00 44.47 109 ALA A CA 1
ATOM 828 C C . ALA A 1 109 ? -13.460 -9.074 6.615 1.00 44.47 109 ALA A C 1
ATOM 830 O O . ALA A 1 109 ? -13.938 -10.074 6.085 1.00 44.47 109 ALA A O 1
ATOM 831 N N . ILE A 1 110 ? -12.989 -8.055 5.899 1.00 51.38 110 ILE A N 1
ATOM 832 C CA . ILE A 1 110 ? -12.690 -8.182 4.470 1.00 51.38 110 ILE A CA 1
ATOM 833 C C . ILE A 1 110 ? -11.476 -9.091 4.353 1.00 51.38 110 ILE A C 1
ATOM 835 O O . ILE A 1 110 ? -10.354 -8.621 4.431 1.00 51.38 110 ILE A O 1
ATOM 839 N N . VAL A 1 111 ? -11.705 -10.397 4.241 1.00 44.81 111 VAL A N 1
ATOM 840 C CA . VAL A 1 111 ? -10.652 -11.397 4.061 1.00 44.81 111 VAL A CA 1
ATOM 841 C C . VAL A 1 111 ? -10.354 -11.511 2.573 1.00 44.81 111 VAL A C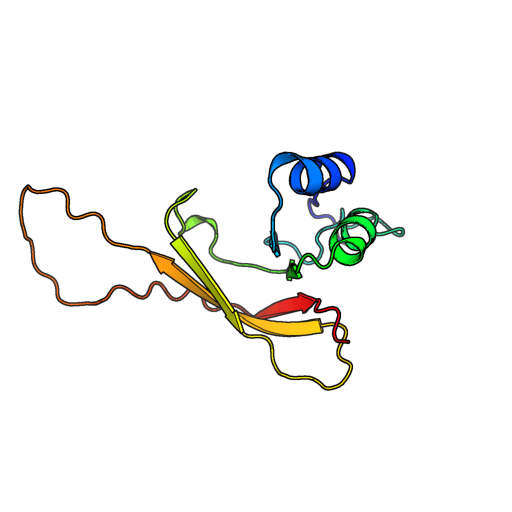 1
ATOM 843 O O . VAL A 1 111 ? -11.122 -12.127 1.840 1.00 44.81 111 VAL A O 1
ATOM 846 N N . LEU A 1 112 ? -9.219 -10.978 2.123 1.00 55.12 112 LEU A N 1
ATOM 847 C CA . LEU A 1 112 ? -8.652 -11.396 0.842 1.00 55.12 112 LEU A CA 1
ATOM 848 C C . LEU A 1 112 ? -7.125 -11.438 0.867 1.00 55.12 112 LEU A C 1
ATOM 850 O O . LEU A 1 112 ? -6.474 -10.698 1.607 1.00 55.12 112 LEU A O 1
ATOM 854 N N . VAL A 1 113 ? -6.616 -12.370 0.058 1.00 46.56 113 VAL A N 1
ATOM 855 C CA . VAL A 1 113 ? -5.223 -12.605 -0.308 1.00 46.56 113 VAL A CA 1
ATOM 856 C C . VAL A 1 113 ? -4.771 -11.484 -1.241 1.00 46.56 113 VAL A C 1
ATOM 858 O O . VAL A 1 113 ? -5.021 -11.546 -2.439 1.00 46.56 113 VAL A O 1
ATOM 861 N N . ALA A 1 114 ? -4.105 -10.471 -0.699 1.00 53.34 114 ALA A N 1
ATOM 862 C CA . ALA A 1 114 ? -3.356 -9.522 -1.518 1.00 53.34 114 ALA A CA 1
ATOM 863 C C . ALA A 1 114 ? -1.895 -9.968 -1.615 1.00 53.34 114 ALA A C 1
ATOM 865 O O . ALA A 1 114 ? -1.389 -10.628 -0.709 1.00 53.34 114 ALA A O 1
ATOM 866 N N . MET A 1 115 ? -1.192 -9.620 -2.691 1.00 53.66 115 MET A N 1
ATOM 867 C CA . MET A 1 115 ? 0.270 -9.590 -2.640 1.00 53.66 115 MET A CA 1
ATOM 868 C C . MET A 1 115 ? 0.656 -8.267 -1.988 1.00 53.66 115 MET A C 1
ATOM 870 O O . MET A 1 115 ? 0.381 -7.198 -2.527 1.00 53.66 115 MET A O 1
ATOM 874 N N . ALA A 1 116 ? 1.240 -8.339 -0.795 1.00 58.00 116 ALA A N 1
ATOM 875 C CA . ALA A 1 116 ? 1.900 -7.201 -0.183 1.00 58.00 116 ALA A CA 1
ATOM 876 C C . ALA A 1 116 ? 3.348 -7.210 -0.646 1.00 58.00 116 ALA A C 1
ATOM 878 O O . ALA A 1 116 ? 4.103 -8.085 -0.224 1.00 58.00 116 ALA A O 1
ATOM 879 N N . MET A 1 117 ? 3.741 -6.267 -1.501 1.00 57.75 117 MET A N 1
ATOM 880 C CA . MET A 1 117 ? 5.160 -6.071 -1.790 1.00 57.75 117 MET A CA 1
ATOM 881 C C . MET A 1 117 ? 5.797 -5.300 -0.634 1.00 57.75 117 MET A C 1
ATOM 883 O O . MET A 1 117 ? 5.403 -4.176 -0.312 1.00 57.75 117 MET A O 1
ATOM 887 N N . VAL A 1 118 ? 6.754 -5.948 0.025 1.00 53.72 118 VAL A N 1
ATOM 888 C CA . VAL A 1 118 ? 7.485 -5.439 1.183 1.00 53.72 118 VAL A CA 1
ATOM 889 C C . VAL A 1 118 ? 8.943 -5.344 0.764 1.00 53.72 118 VAL A C 1
ATOM 891 O O . VAL A 1 118 ? 9.546 -6.337 0.370 1.00 53.72 118 VAL A O 1
ATOM 894 N N . HIS A 1 119 ? 9.525 -4.149 0.856 1.00 44.19 119 HIS A N 1
ATOM 895 C CA . HIS A 1 119 ? 10.976 -4.006 0.808 1.00 44.19 119 HIS A CA 1
ATOM 896 C C . HIS A 1 119 ? 11.521 -4.525 2.148 1.00 44.19 119 HIS A C 1
ATOM 898 O O . HIS A 1 119 ? 11.482 -3.819 3.156 1.00 44.19 119 HIS A O 1
ATOM 904 N N . VAL A 1 120 ? 11.913 -5.800 2.194 1.00 36.88 120 VAL A N 1
ATOM 905 C CA . VAL A 1 120 ? 12.600 -6.388 3.349 1.00 36.88 120 VAL A CA 1
ATOM 906 C C . VAL A 1 120 ? 14.073 -5.993 3.260 1.00 36.88 120 VAL A C 1
ATOM 908 O O . VAL A 1 120 ? 14.729 -6.279 2.259 1.00 36.88 120 VAL A O 1
ATOM 911 N N . ILE A 1 121 ? 14.543 -5.287 4.291 1.00 38.47 121 ILE A N 1
ATOM 912 C CA . ILE A 1 121 ? 15.965 -5.078 4.603 1.00 38.47 121 ILE A CA 1
ATOM 913 C C . ILE A 1 121 ? 16.617 -6.442 4.841 1.00 38.47 121 ILE A C 1
ATOM 915 O O . ILE A 1 121 ? 15.988 -7.249 5.566 1.00 38.47 121 ILE A O 1
#

InterPro domains:
  IPR007325 Kynurenine formamidase/cyclase-like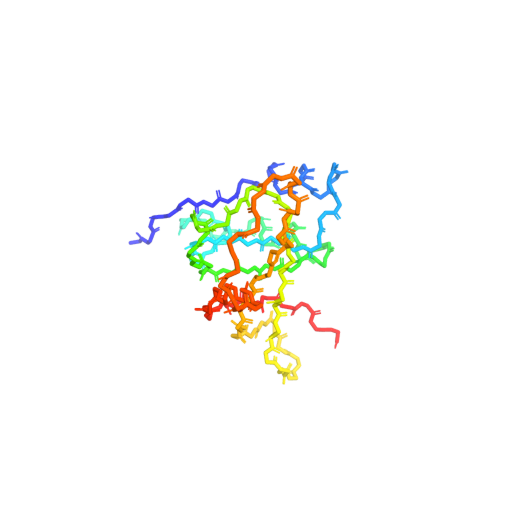 [PF04199] (5-32)
  IPR007325 Kynurenine formamidase/cyclase-like [PTHR31118] (4-88)
  IPR037175 Kynurenine formamidase superfamily [G3DSA:3.50.30.50] (1-91)
  IPR037175 Kynurenine formamidase superfamily [SSF102198] (3-89)

Sequence (121 aa):
MLTFPGIHENASTWLINKRKIKAVGIDTPSLDYGKSKTYPTHQILFAKNIYALENVANLDQLPATGYIVYALPMKIERGSGAPVRIVATMKQMTNGVGIHCATGSGIFAIVLVAMAMVHVI

Foldseek 3Di:
DDFDDADDLVRLVCCCVPVVAQEDEDLAQANHGPPDPPNNSCVSQVVVQHKYWYNQPPPVVDDPDAKDKDWDFDDDVQAQWGWTFIFIAHDDDPPPDDDPDDDDRPRVGSTDTTTIGGRDD

Secondary structure (DSSP, 8-state):
--------HHHHHHHHHHH--SEEE-SSS-SS-TT-SS-HHHHHHHTTT-EEEES---GGGS-SSSEEEEEEE---TT-SEEEEEEEEEEPPP--SS--------------EEEEEE----